Protein AF-A0A142XS87-F1 (afdb_monomer_lite)

Radius of gyration: 13.65 Å; chains: 1; bounding box: 27×30×32 Å

pLDDT: mean 80.97, std 13.77, range [48.31, 94.25]

Secondary structure (DSSP, 8-state):
--STTTTTTHHHHHHHIIIIIS---HHHHHHHHT--HHHHHHHHHHHHHHHHHHHHHTT--GGG-HHHH--

Structure (mmCIF, N/CA/C/O backbone):
data_AF-A0A142XS87-F1
#
_entry.id   AF-A0A142XS87-F1
#
loop_
_atom_site.group_PDB
_atom_site.id
_atom_site.type_symbol
_atom_site.label_atom_id
_atom_site.label_alt_id
_atom_site.label_comp_id
_atom_site.label_asym_id
_atom_site.label_entity_id
_atom_site.label_seq_id
_atom_site.pdbx_PDB_ins_code
_atom_site.Cartn_x
_atom_site.Cartn_y
_atom_site.Cartn_z
_atom_site.occupancy
_atom_site.B_iso_or_equiv
_atom_site.auth_seq_id
_atom_site.aut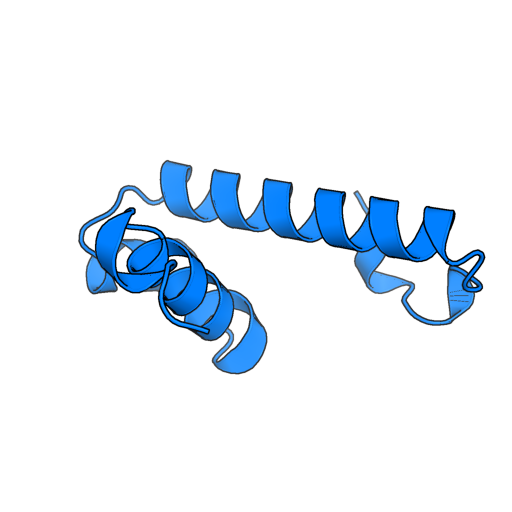h_comp_id
_atom_site.auth_asym_id
_atom_site.auth_atom_id
_atom_site.pdbx_PDB_model_num
ATOM 1 N N . MET A 1 1 ? -2.576 -22.931 -1.157 1.00 48.62 1 MET A N 1
ATOM 2 C CA . MET A 1 1 ? -3.796 -22.083 -1.193 1.00 48.62 1 MET A CA 1
ATOM 3 C C . MET A 1 1 ? -4.521 -21.997 0.170 1.00 48.62 1 MET A C 1
ATOM 5 O O . MET A 1 1 ? -5.687 -21.634 0.183 1.00 48.62 1 MET A O 1
ATOM 9 N N . ARG A 1 2 ? -3.894 -22.314 1.324 1.00 49.38 2 ARG A N 1
ATOM 10 C CA . ARG A 1 2 ? -4.588 -22.363 2.637 1.00 49.38 2 ARG A CA 1
ATOM 11 C C . ARG A 1 2 ? -3.924 -21.570 3.779 1.00 49.38 2 ARG A C 1
ATOM 13 O O . ARG A 1 2 ? -4.456 -21.571 4.879 1.00 49.38 2 ARG A O 1
ATOM 20 N N . ASP A 1 3 ? -2.833 -20.842 3.534 1.00 54.75 3 ASP A N 1
ATOM 21 C CA . ASP A 1 3 ? -2.085 -20.181 4.624 1.00 54.75 3 ASP A CA 1
ATOM 22 C C . ASP A 1 3 ? -2.462 -18.707 4.869 1.00 54.75 3 ASP A C 1
ATOM 24 O O . ASP A 1 3 ? -2.195 -18.165 5.942 1.00 54.75 3 ASP A O 1
ATOM 28 N N . PHE A 1 4 ? -3.134 -18.049 3.918 1.00 50.56 4 PHE A N 1
ATOM 29 C CA . PHE A 1 4 ? -3.461 -16.615 4.006 1.00 50.56 4 PHE A CA 1
ATOM 30 C C . PHE A 1 4 ? -4.549 -16.284 5.042 1.00 50.56 4 PHE A C 1
ATOM 32 O O . PHE A 1 4 ? -4.577 -15.176 5.585 1.00 50.56 4 PHE A O 1
ATOM 39 N N . GLN A 1 5 ? -5.431 -17.243 5.345 1.00 50.97 5 GLN A N 1
ATOM 40 C CA . GLN A 1 5 ? -6.512 -17.069 6.323 1.00 50.97 5 GLN A CA 1
ATOM 41 C C . GLN A 1 5 ? -6.000 -17.086 7.770 1.00 50.97 5 GLN A C 1
ATOM 43 O O . GLN A 1 5 ? -6.515 -16.351 8.606 1.00 50.97 5 GLN A O 1
ATOM 48 N N . LEU A 1 6 ? -4.956 -17.871 8.061 1.00 51.28 6 LEU A N 1
ATOM 49 C CA . LEU A 1 6 ? -4.460 -18.083 9.427 1.00 51.28 6 LEU A CA 1
ATOM 50 C C . LEU A 1 6 ? -3.471 -17.006 9.903 1.00 51.28 6 LEU A C 1
ATOM 52 O O . LEU A 1 6 ? -3.324 -16.807 11.104 1.00 51.28 6 LEU A O 1
ATOM 56 N N . LYS A 1 7 ? -2.821 -16.271 8.991 1.00 57.03 7 LYS A N 1
ATOM 57 C CA . LYS A 1 7 ? -1.791 -15.265 9.332 1.00 57.03 7 LYS A CA 1
ATOM 58 C C . LYS A 1 7 ? -2.294 -13.820 9.443 1.00 57.03 7 LYS A C 1
ATOM 60 O O . LYS A 1 7 ? -1.493 -12.897 9.567 1.00 57.03 7 LYS A O 1
ATOM 65 N N . GLY A 1 8 ? -3.605 -13.586 9.351 1.00 62.06 8 GLY A N 1
ATOM 66 C CA . GLY A 1 8 ? -4.149 -12.223 9.265 1.00 62.06 8 GLY A CA 1
ATOM 67 C C . GLY A 1 8 ? -3.785 -11.500 7.958 1.00 62.06 8 GLY A C 1
ATOM 68 O O . GLY A 1 8 ? -3.958 -10.286 7.845 1.00 62.06 8 GLY A O 1
ATOM 69 N N . GLU A 1 9 ? -3.301 -12.238 6.953 1.00 70.50 9 GLU A N 1
ATOM 70 C CA . GLU A 1 9 ? -2.943 -11.708 5.634 1.00 70.50 9 GLU A CA 1
ATOM 71 C C . GLU A 1 9 ? -4.169 -11.440 4.759 1.00 70.50 9 GLU A C 1
ATOM 73 O O . GLU A 1 9 ? -4.105 -10.614 3.851 1.00 70.50 9 GLU A O 1
ATOM 78 N N . TRP A 1 10 ? -5.317 -12.039 5.090 1.00 78.75 10 TRP A N 1
ATOM 79 C CA . TRP A 1 10 ? -6.585 -11.781 4.407 1.00 78.75 10 TRP A CA 1
ATOM 80 C C . TRP A 1 10 ? -6.975 -10.298 4.399 1.00 78.75 10 TRP A C 1
ATOM 82 O O . TRP A 1 10 ? -7.434 -9.776 3.387 1.00 78.75 10 TRP A O 1
ATOM 92 N N . ALA A 1 11 ? -6.712 -9.580 5.496 1.00 81.31 11 ALA A N 1
ATOM 93 C CA . ALA A 1 11 ? -6.975 -8.144 5.564 1.00 81.31 11 ALA A CA 1
ATOM 94 C C . ALA A 1 11 ? -6.103 -7.343 4.579 1.00 81.31 11 ALA A C 1
ATOM 96 O O . ALA A 1 11 ? -6.554 -6.332 4.051 1.00 81.31 11 ALA A O 1
ATOM 97 N N . LYS A 1 12 ? -4.875 -7.804 4.303 1.00 84.25 12 LYS A N 1
ATOM 98 C CA . LYS A 1 12 ? -3.972 -7.165 3.336 1.00 84.25 12 LYS A CA 1
ATOM 99 C C . LYS A 1 12 ? -4.425 -7.428 1.904 1.00 84.25 12 LYS A C 1
ATOM 101 O O . LYS A 1 12 ? -4.454 -6.500 1.108 1.00 84.25 12 LYS A O 1
ATOM 106 N N . VAL A 1 13 ? -4.824 -8.662 1.591 1.00 86.81 13 VAL A N 1
ATOM 107 C CA . VAL A 1 13 ? -5.366 -9.010 0.265 1.00 86.81 13 VAL A CA 1
ATOM 108 C C . VAL A 1 13 ? -6.632 -8.200 -0.019 1.00 86.81 13 VAL A C 1
ATOM 110 O O . VAL A 1 13 ? -6.717 -7.541 -1.050 1.00 86.81 13 VAL A O 1
ATOM 113 N N . MET A 1 14 ? -7.555 -8.145 0.944 1.00 88.50 14 MET A N 1
ATOM 114 C CA . MET A 1 14 ? -8.789 -7.368 0.814 1.00 88.50 14 MET A CA 1
ATOM 115 C C . MET A 1 14 ? -8.515 -5.863 0.671 1.00 88.50 14 MET A C 1
ATOM 117 O O . MET A 1 14 ? -9.179 -5.192 -0.112 1.00 88.50 14 MET A O 1
ATOM 121 N N . ALA A 1 15 ? -7.514 -5.321 1.374 1.00 91.31 15 ALA A N 1
ATOM 122 C CA . ALA A 1 15 ? -7.092 -3.933 1.187 1.00 91.31 15 ALA A CA 1
ATOM 123 C C . ALA A 1 15 ? -6.580 -3.671 -0.235 1.00 91.31 15 ALA A C 1
ATOM 125 O O . ALA A 1 15 ? -6.965 -2.677 -0.843 1.00 91.31 15 ALA A O 1
ATOM 126 N N . LEU A 1 16 ? -5.746 -4.561 -0.779 1.00 90.25 16 LEU A N 1
ATOM 127 C CA . LEU A 1 16 ? -5.218 -4.423 -2.137 1.00 90.25 16 LEU A CA 1
ATOM 128 C C . LEU A 1 16 ? -6.326 -4.503 -3.194 1.00 90.25 16 LEU A C 1
ATOM 130 O O . LEU A 1 16 ? -6.322 -3.708 -4.128 1.00 90.25 16 LEU A O 1
ATOM 134 N N . GLU A 1 17 ? -7.306 -5.391 -3.031 1.00 91.06 17 GLU A N 1
ATOM 135 C CA . GLU A 1 17 ? -8.464 -5.453 -3.932 1.00 91.06 17 GLU A CA 1
ATOM 136 C C . GLU A 1 17 ? -9.288 -4.162 -3.897 1.00 91.06 17 GLU A C 1
ATOM 138 O O . GLU A 1 17 ? -9.648 -3.623 -4.944 1.00 91.06 17 GLU A O 1
ATOM 143 N N . LEU A 1 18 ? -9.558 -3.622 -2.707 1.00 92.69 18 LEU A N 1
ATOM 144 C CA . LEU A 1 18 ? -10.309 -2.373 -2.591 1.00 92.69 18 LEU A CA 1
ATOM 145 C C . LEU A 1 18 ? -9.538 -1.187 -3.195 1.00 92.69 18 LEU A C 1
ATOM 147 O O . LEU A 1 18 ? -10.134 -0.376 -3.900 1.00 92.69 18 LEU A O 1
ATOM 151 N N . LEU A 1 19 ? -8.220 -1.123 -2.989 1.00 90.94 19 LEU A N 1
ATOM 152 C CA . LEU A 1 19 ? -7.363 -0.060 -3.521 1.00 90.94 19 LEU A CA 1
ATOM 153 C C . LEU A 1 19 ? -7.207 -0.117 -5.048 1.00 90.94 19 LEU A C 1
ATOM 155 O O . LEU A 1 19 ? -7.329 0.910 -5.707 1.00 90.94 19 LEU A O 1
ATOM 159 N N . TYR A 1 20 ? -6.913 -1.292 -5.612 1.00 88.25 20 TYR A N 1
ATOM 160 C CA . TYR A 1 20 ? -6.524 -1.421 -7.024 1.00 88.25 20 TYR A CA 1
ATOM 161 C C . TYR A 1 20 ? -7.660 -1.883 -7.939 1.00 88.25 20 TYR A C 1
ATOM 163 O O . TYR A 1 20 ? -7.719 -1.454 -9.085 1.00 88.25 20 TYR A O 1
ATOM 171 N N . VAL A 1 21 ? -8.567 -2.740 -7.457 1.00 90.19 21 VAL A N 1
ATOM 172 C CA . VAL A 1 21 ? -9.666 -3.283 -8.276 1.00 90.19 21 VAL A CA 1
ATOM 173 C C . VAL A 1 21 ? -10.911 -2.411 -8.161 1.00 90.19 21 VAL A C 1
ATOM 175 O O . VAL A 1 21 ? -11.553 -2.113 -9.165 1.00 90.19 21 VAL A O 1
ATOM 178 N N . LYS A 1 22 ? -11.270 -1.993 -6.941 1.00 90.56 22 LYS A N 1
ATOM 179 C CA . LYS A 1 22 ? -12.416 -1.095 -6.715 1.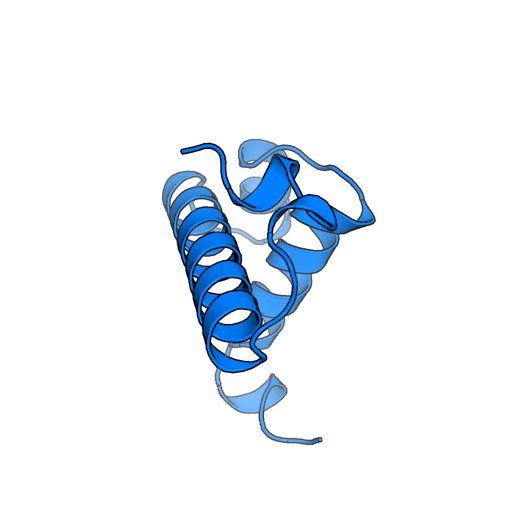00 90.56 22 LYS A CA 1
ATOM 180 C C . LYS A 1 22 ? -12.058 0.387 -6.822 1.00 90.56 22 LYS A C 1
ATOM 182 O O . LYS A 1 22 ? -12.973 1.191 -6.967 1.00 90.56 22 LYS A O 1
ATOM 187 N N . GLY A 1 23 ? -10.772 0.737 -6.758 1.00 90.12 23 GLY A N 1
ATOM 188 C CA . GLY A 1 23 ? -10.301 2.121 -6.855 1.00 90.12 23 GLY A CA 1
ATOM 189 C C . GLY A 1 23 ? -10.649 2.988 -5.641 1.00 90.12 23 GLY A C 1
ATOM 190 O O . GLY A 1 23 ? -10.782 4.198 -5.785 1.00 90.12 23 GLY A O 1
ATOM 191 N N . TRP A 1 24 ? -10.851 2.387 -4.465 1.00 94.25 24 TRP A N 1
ATOM 192 C CA . TRP A 1 24 ? -11.217 3.114 -3.245 1.00 94.25 24 TRP A CA 1
ATOM 193 C C . TRP A 1 24 ? -10.046 3.922 -2.681 1.00 94.25 24 TRP A C 1
ATOM 195 O O . TRP A 1 24 ? -8.879 3.536 -2.811 1.00 94.25 24 TRP A O 1
ATOM 205 N N . GLY A 1 25 ? -10.361 5.024 -1.998 1.00 90.56 25 GLY A N 1
ATOM 206 C CA . GLY A 1 25 ? -9.374 5.843 -1.301 1.00 90.56 25 GLY A CA 1
ATOM 207 C C . GLY A 1 25 ? -8.830 5.172 -0.035 1.00 90.56 25 GLY A C 1
ATOM 208 O O . GLY A 1 25 ? -9.491 4.338 0.588 1.00 90.56 25 GLY A O 1
ATOM 209 N N . ASN A 1 26 ? -7.627 5.571 0.394 1.00 92.06 26 ASN A N 1
ATOM 210 C CA . ASN A 1 26 ? -6.970 5.000 1.579 1.00 92.06 26 ASN A CA 1
ATOM 211 C C . ASN A 1 26 ? -7.854 5.102 2.838 1.00 92.06 26 ASN A C 1
ATOM 213 O O . ASN A 1 26 ? -7.972 4.126 3.580 1.00 92.06 26 ASN A O 1
ATOM 217 N N . ALA A 1 27 ? -8.508 6.250 3.045 1.00 92.12 27 ALA A N 1
ATOM 218 C CA . ALA A 1 27 ? -9.418 6.491 4.164 1.00 92.12 27 ALA A CA 1
ATOM 219 C C . ALA A 1 27 ? -10.648 5.559 4.154 1.00 92.12 27 ALA A C 1
ATOM 221 O O . ALA A 1 27 ? -11.030 5.018 5.193 1.00 92.12 27 ALA A O 1
ATOM 222 N N . GLU A 1 28 ? -11.244 5.310 2.984 1.00 93.25 28 GLU A N 1
ATOM 223 C CA . GLU A 1 28 ? -12.417 4.435 2.838 1.00 93.25 28 GLU A CA 1
ATOM 224 C C . GLU A 1 28 ? -12.061 2.972 3.122 1.00 93.25 28 GLU A C 1
ATOM 226 O O . GLU A 1 28 ? -12.772 2.265 3.844 1.00 93.25 28 GLU A O 1
ATOM 231 N N . VAL A 1 29 ? -10.916 2.519 2.606 1.00 93.75 29 VAL A N 1
ATOM 232 C CA . VAL A 1 29 ? -10.389 1.174 2.865 1.00 93.75 29 VAL A CA 1
ATOM 233 C C . VAL A 1 29 ? -10.027 1.006 4.341 1.00 93.75 29 VAL A C 1
ATOM 235 O O . VAL A 1 29 ? -10.362 -0.016 4.945 1.00 93.75 29 VAL A O 1
ATOM 238 N N . ALA A 1 30 ? -9.401 2.014 4.949 1.00 93.50 30 ALA A N 1
ATOM 239 C CA . ALA A 1 30 ? -9.052 2.025 6.366 1.00 93.50 30 ALA A CA 1
ATOM 240 C C . ALA A 1 30 ? -10.295 1.882 7.257 1.00 93.50 30 ALA A C 1
ATOM 242 O O . ALA A 1 30 ? -10.346 0.985 8.106 1.00 93.50 30 ALA A O 1
ATOM 243 N N . ALA A 1 31 ? -11.337 2.675 6.991 1.00 93.31 31 ALA A N 1
ATOM 244 C CA . ALA A 1 31 ? -12.616 2.585 7.690 1.00 93.31 31 ALA A CA 1
ATOM 245 C C . ALA A 1 31 ? -13.270 1.203 7.515 1.00 93.31 31 ALA A C 1
ATOM 247 O O . ALA A 1 31 ? -13.711 0.583 8.487 1.00 93.31 31 ALA A O 1
ATOM 248 N N . ARG A 1 32 ? -13.272 0.666 6.287 1.00 92.25 32 ARG A N 1
ATOM 249 C CA . ARG A 1 32 ? -13.883 -0.633 5.965 1.00 92.25 32 ARG A CA 1
ATOM 250 C C . ARG A 1 32 ? -13.186 -1.819 6.629 1.00 92.25 32 ARG A C 1
ATOM 252 O O . ARG A 1 32 ? -13.848 -2.818 6.935 1.00 92.25 32 ARG A O 1
ATOM 259 N N . LEU A 1 33 ? -11.870 -1.727 6.815 1.00 89.75 33 LEU A N 1
ATOM 260 C CA . LEU A 1 33 ? -11.022 -2.783 7.372 1.00 89.75 33 LEU A CA 1
ATOM 261 C C . LEU A 1 33 ? -10.681 -2.584 8.849 1.00 89.75 33 LEU A C 1
ATOM 263 O O . LEU A 1 33 ? -9.992 -3.431 9.419 1.00 89.75 33 LEU A O 1
ATOM 267 N N . LYS A 1 34 ? -11.168 -1.500 9.471 1.00 90.00 34 LYS A N 1
ATOM 268 C CA . LYS A 1 34 ? -10.826 -1.101 10.846 1.00 90.00 34 LYS A CA 1
ATOM 269 C C . LYS A 1 34 ? -9.305 -1.011 11.043 1.00 90.00 34 LYS A C 1
ATOM 271 O O . LYS A 1 34 ? -8.753 -1.523 12.017 1.00 90.00 34 LYS A O 1
ATOM 276 N N . ARG A 1 35 ? -8.623 -0.404 10.071 1.00 88.50 35 ARG A N 1
ATOM 277 C CA . ARG A 1 35 ? -7.178 -0.133 10.072 1.00 88.50 35 ARG A CA 1
ATOM 278 C C . ARG A 1 35 ? -6.937 1.368 10.024 1.00 88.50 35 ARG A C 1
ATOM 280 O O . ARG A 1 35 ? -7.861 2.133 9.770 1.00 88.50 35 ARG A O 1
ATOM 287 N N . THR A 1 36 ? -5.705 1.787 10.283 1.00 91.88 36 THR A N 1
ATOM 288 C CA . THR A 1 36 ? -5.333 3.194 10.118 1.00 91.88 36 THR A CA 1
ATOM 289 C C . THR A 1 36 ? -5.120 3.509 8.640 1.00 91.88 36 THR A C 1
ATOM 291 O O . THR A 1 36 ? -4.718 2.643 7.861 1.00 91.88 36 THR A O 1
ATOM 294 N N . GLU A 1 37 ? -5.369 4.753 8.239 1.00 92.06 37 GLU A N 1
ATOM 295 C CA . GLU A 1 37 ? -5.088 5.194 6.870 1.00 92.06 37 GLU A CA 1
ATOM 296 C C . GLU A 1 37 ? -3.599 5.056 6.525 1.00 92.06 37 GLU A C 1
ATOM 298 O O . GLU A 1 37 ? -3.249 4.626 5.426 1.00 92.06 37 GLU A O 1
ATOM 303 N N . GLN A 1 38 ? -2.726 5.317 7.502 1.00 92.19 38 GLN A N 1
ATOM 304 C CA . GLN A 1 38 ? -1.284 5.136 7.370 1.00 92.19 38 GLN A CA 1
ATOM 305 C C . GLN A 1 38 ? -0.903 3.671 7.106 1.00 92.19 38 GLN A C 1
ATOM 307 O O . GLN A 1 38 ? -0.056 3.413 6.253 1.00 92.19 38 GLN A O 1
ATOM 312 N N . ASP A 1 39 ? -1.545 2.701 7.768 1.00 90.75 39 ASP A N 1
ATOM 313 C CA . ASP A 1 39 ? -1.314 1.276 7.495 1.00 90.75 39 ASP A CA 1
ATOM 314 C C . ASP A 1 39 ? -1.689 0.905 6.056 1.00 90.75 39 ASP A C 1
ATOM 316 O O . ASP A 1 39 ? -0.965 0.157 5.396 1.00 90.75 39 ASP A O 1
ATOM 320 N N . ILE A 1 40 ? -2.807 1.437 5.553 1.00 93.38 40 ILE A N 1
ATOM 321 C CA . ILE A 1 40 ? -3.264 1.197 4.178 1.00 93.38 40 ILE A CA 1
ATOM 322 C C . ILE A 1 40 ? -2.320 1.855 3.164 1.00 93.38 40 ILE A C 1
ATOM 324 O O . ILE A 1 40 ? -1.950 1.221 2.174 1.00 93.38 40 ILE A O 1
ATOM 328 N N . ALA A 1 41 ? -1.864 3.081 3.430 1.00 91.25 41 ALA A N 1
ATOM 329 C CA . ALA A 1 41 ? -0.882 3.771 2.597 1.00 91.25 41 ALA A CA 1
ATOM 330 C C . ALA A 1 41 ? 0.458 3.014 2.550 1.00 91.25 41 ALA A C 1
ATOM 332 O O . ALA A 1 41 ? 0.999 2.768 1.469 1.00 91.25 41 ALA A O 1
ATOM 333 N N . ASN A 1 42 ? 0.950 2.558 3.707 1.00 91.38 42 ASN A N 1
ATOM 334 C CA . ASN A 1 42 ? 2.154 1.734 3.808 1.00 91.38 42 ASN A CA 1
ATOM 335 C C . ASN A 1 42 ? 2.013 0.430 3.013 1.00 91.38 42 ASN A C 1
ATOM 337 O O . ASN A 1 42 ? 2.938 0.025 2.307 1.00 91.38 42 ASN A O 1
ATOM 341 N N . LEU A 1 43 ? 0.851 -0.224 3.098 1.00 90.44 43 LEU A N 1
ATOM 342 C CA . LEU A 1 43 ? 0.571 -1.444 2.348 1.00 90.44 43 LEU A CA 1
ATOM 343 C C . LEU A 1 43 ? 0.574 -1.195 0.832 1.00 90.44 43 LEU A C 1
ATOM 345 O O . LEU A 1 43 ? 1.189 -1.969 0.097 1.00 90.44 43 LEU A O 1
ATOM 349 N N . LYS A 1 44 ? -0.063 -0.112 0.371 1.00 89.62 44 LYS A N 1
ATOM 350 C CA . LYS A 1 44 ? -0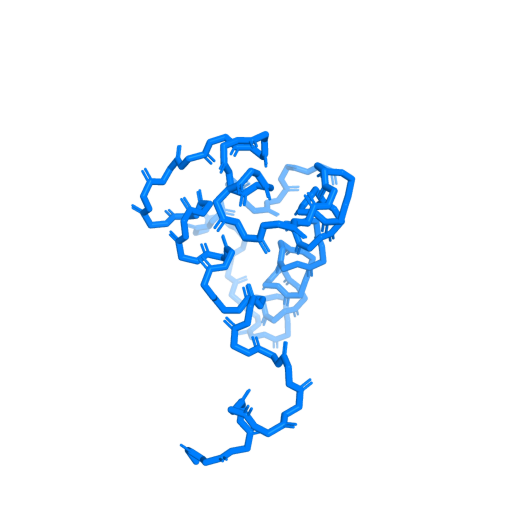.079 0.298 -1.041 1.00 89.62 44 LYS A CA 1
ATOM 351 C C . LYS A 1 44 ? 1.340 0.513 -1.570 1.00 89.62 44 LYS A C 1
ATOM 353 O O . LYS A 1 44 ? 1.700 -0.026 -2.615 1.00 89.62 44 LYS A O 1
ATOM 358 N N . PHE A 1 45 ? 2.167 1.239 -0.818 1.00 89.31 45 PHE A N 1
ATOM 359 C CA . PHE A 1 45 ? 3.557 1.499 -1.190 1.00 89.31 45 PHE A CA 1
ATOM 360 C C . PHE A 1 45 ? 4.383 0.207 -1.271 1.00 89.31 45 PHE A C 1
ATOM 362 O O . PHE A 1 45 ? 5.064 -0.041 -2.266 1.00 89.31 45 PHE A O 1
ATOM 369 N N . GLN A 1 46 ? 4.276 -0.666 -0.264 1.00 89.12 46 GLN A N 1
ATOM 370 C CA . GLN A 1 46 ? 4.975 -1.955 -0.265 1.00 89.12 46 GLN A CA 1
ATOM 371 C C . GLN A 1 46 ? 4.542 -2.855 -1.427 1.00 89.12 46 GLN A C 1
ATOM 373 O O . GLN A 1 46 ? 5.383 -3.538 -2.010 1.00 89.12 46 GLN A O 1
ATOM 378 N N . ALA A 1 47 ? 3.253 -2.863 -1.772 1.00 87.94 47 ALA A N 1
ATOM 379 C CA . ALA A 1 47 ? 2.738 -3.638 -2.895 1.00 87.94 47 ALA A CA 1
ATOM 380 C C . ALA A 1 47 ? 3.268 -3.119 -4.238 1.00 87.94 47 ALA A C 1
ATOM 382 O O . ALA A 1 47 ? 3.768 -3.918 -5.028 1.00 87.94 47 ALA A O 1
ATOM 383 N N . LYS A 1 48 ? 3.251 -1.795 -4.459 1.00 86.50 48 LYS A N 1
ATOM 384 C CA . LYS A 1 48 ? 3.826 -1.163 -5.659 1.00 86.50 48 LYS A CA 1
ATOM 385 C C . LYS A 1 48 ? 5.315 -1.484 -5.796 1.00 86.50 48 LYS A C 1
ATOM 387 O O . LYS A 1 48 ? 5.740 -1.943 -6.852 1.00 86.50 48 LYS A O 1
ATOM 392 N N . LYS A 1 49 ? 6.086 -1.345 -4.710 1.00 87.62 49 LYS A N 1
ATOM 393 C CA . LYS A 1 49 ? 7.520 -1.665 -4.698 1.00 87.62 49 LYS A CA 1
ATOM 394 C C . LYS A 1 49 ? 7.786 -3.134 -5.029 1.00 87.62 49 LYS A C 1
ATOM 396 O O . LYS A 1 49 ? 8.580 -3.428 -5.911 1.00 87.62 49 LYS A O 1
ATOM 401 N N . ARG A 1 50 ? 7.080 -4.063 -4.376 1.00 86.94 50 ARG A N 1
ATOM 402 C CA . ARG A 1 50 ? 7.224 -5.500 -4.661 1.00 86.94 50 ARG A CA 1
ATOM 403 C C . ARG A 1 50 ? 6.849 -5.841 -6.097 1.00 86.94 50 ARG A C 1
ATOM 405 O O . ARG A 1 50 ? 7.490 -6.706 -6.683 1.00 86.94 50 ARG A O 1
ATOM 412 N N . LEU A 1 51 ? 5.816 -5.207 -6.648 1.00 83.69 51 LEU A N 1
ATOM 413 C CA . LEU A 1 51 ? 5.416 -5.418 -8.035 1.00 83.69 51 LEU A CA 1
ATOM 414 C C . LEU A 1 51 ? 6.504 -4.923 -8.993 1.00 83.69 51 LEU A C 1
ATOM 416 O O . LEU A 1 51 ? 6.898 -5.663 -9.888 1.00 83.69 51 LEU A O 1
ATOM 420 N N . HIS A 1 52 ? 7.052 -3.733 -8.747 1.00 84.00 52 HIS A N 1
ATOM 421 C CA . HIS A 1 52 ? 8.186 -3.199 -9.497 1.00 84.00 52 HIS A CA 1
ATOM 422 C C . HIS A 1 52 ? 9.409 -4.132 -9.435 1.00 84.00 52 HIS A C 1
ATOM 424 O O . HIS A 1 52 ? 9.954 -4.500 -10.474 1.00 84.00 52 HIS A O 1
ATOM 430 N N . ASP A 1 53 ? 9.793 -4.599 -8.244 1.00 86.25 53 ASP A N 1
ATOM 431 C CA . ASP A 1 53 ? 10.924 -5.521 -8.065 1.00 86.25 53 ASP A CA 1
ATOM 432 C C . ASP A 1 53 ? 10.720 -6.839 -8.839 1.00 86.25 53 ASP A C 1
ATOM 434 O O . ASP A 1 53 ? 11.660 -7.366 -9.445 1.00 86.25 53 ASP A O 1
ATOM 438 N N . HIS A 1 54 ? 9.486 -7.358 -8.882 1.00 85.44 54 HIS A N 1
ATOM 439 C CA . HIS A 1 54 ? 9.153 -8.534 -9.691 1.00 85.44 54 HIS A CA 1
ATOM 440 C C . HIS A 1 54 ? 9.244 -8.256 -11.193 1.00 85.44 54 HIS A C 1
ATOM 442 O O . HIS A 1 54 ? 9.751 -9.108 -11.919 1.00 85.44 54 HIS A O 1
ATOM 448 N N . LEU A 1 55 ? 8.801 -7.087 -11.666 1.00 83.56 55 LEU A N 1
ATOM 449 C CA . LEU A 1 55 ? 8.910 -6.705 -13.079 1.00 83.56 55 LEU A CA 1
ATOM 450 C C . LEU A 1 55 ? 10.374 -6.610 -13.524 1.00 83.56 55 LEU A C 1
ATOM 452 O O . LEU A 1 55 ? 10.737 -7.159 -14.566 1.00 83.56 55 LEU A O 1
ATOM 456 N N . VAL A 1 56 ? 11.220 -5.987 -12.697 1.00 82.94 56 VAL A N 1
ATOM 457 C CA . VAL A 1 56 ? 12.669 -5.900 -12.929 1.00 82.94 56 VAL A CA 1
ATOM 458 C C . VAL A 1 56 ? 13.292 -7.295 -12.963 1.00 82.94 56 VAL A C 1
ATOM 460 O O . VAL A 1 56 ? 14.027 -7.624 -13.894 1.00 82.94 56 VAL A O 1
ATOM 463 N N . THR A 1 57 ? 12.958 -8.148 -11.991 1.00 86.62 57 THR A N 1
ATOM 464 C CA . THR A 1 57 ? 13.463 -9.531 -11.924 1.00 86.62 57 THR A CA 1
ATOM 465 C C . THR A 1 57 ? 13.021 -10.357 -13.134 1.00 86.62 57 THR A C 1
ATOM 467 O O . THR A 1 57 ? 13.804 -11.137 -13.676 1.00 86.62 57 THR A O 1
ATOM 470 N N . ALA A 1 58 ? 11.790 -10.153 -13.604 1.00 85.31 58 ALA A N 1
ATOM 471 C CA . ALA A 1 58 ? 11.239 -10.803 -14.789 1.00 85.31 58 ALA A CA 1
ATOM 472 C C . ALA A 1 58 ? 11.804 -10.252 -16.113 1.00 85.31 58 ALA A C 1
ATOM 474 O O . ALA A 1 58 ? 11.426 -10.743 -17.175 1.00 85.31 58 ALA A O 1
ATOM 475 N N . LYS A 1 59 ? 12.701 -9.251 -16.068 1.00 82.25 59 LYS A N 1
ATOM 476 C CA . LYS A 1 59 ? 13.257 -8.550 -17.239 1.00 82.25 59 LYS A CA 1
ATOM 477 C C . LYS A 1 59 ? 12.169 -8.018 -18.179 1.00 82.25 59 LYS A C 1
ATOM 479 O O . LYS A 1 59 ? 12.370 -7.940 -19.391 1.00 82.25 59 LYS A O 1
ATOM 484 N N . LEU A 1 60 ? 11.008 -7.673 -17.622 1.00 78.38 60 LEU A N 1
ATOM 485 C CA . LEU A 1 60 ? 9.920 -7.077 -18.382 1.00 78.38 60 LEU A CA 1
ATOM 486 C C . LEU A 1 60 ? 10.287 -5.639 -18.728 1.00 78.38 60 LEU A C 1
ATOM 488 O O . LEU A 1 60 ? 10.850 -4.915 -17.906 1.00 78.38 60 LEU A O 1
ATOM 492 N N . SER A 1 61 ? 9.974 -5.237 -19.959 1.00 72.75 61 SER A N 1
ATOM 493 C CA . SER A 1 61 ? 10.222 -3.867 -20.390 1.00 72.75 61 SER A CA 1
ATOM 494 C C . SER A 1 61 ? 9.402 -2.913 -19.516 1.00 72.75 61 SER A C 1
ATOM 496 O O . SER A 1 61 ? 8.174 -3.029 -19.484 1.00 72.75 61 SER A O 1
ATOM 498 N N . PRO A 1 62 ? 10.041 -1.951 -18.833 1.00 66.25 62 PRO A N 1
ATOM 499 C CA . PRO A 1 62 ? 9.334 -1.006 -17.975 1.00 66.25 62 PRO A CA 1
ATOM 500 C C . PRO A 1 62 ? 8.317 -0.140 -18.734 1.00 66.25 62 PRO A C 1
ATOM 502 O O . PRO A 1 62 ? 7.338 0.315 -18.155 1.00 66.25 62 PRO A O 1
ATOM 505 N N . ALA A 1 63 ? 8.501 0.002 -20.051 1.00 71.06 63 ALA A N 1
ATOM 506 C CA . ALA A 1 63 ? 7.583 0.696 -20.950 1.00 71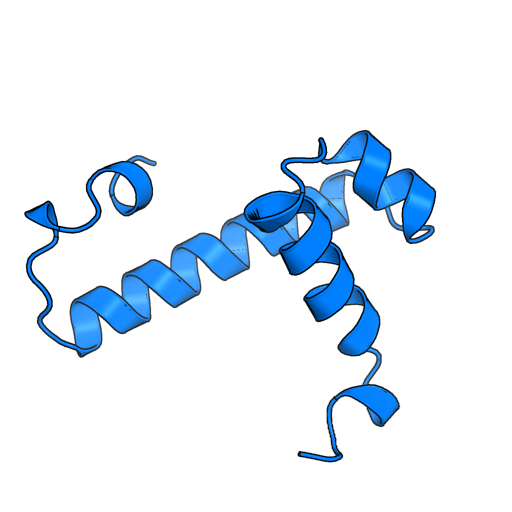.06 63 ALA A CA 1
ATOM 507 C C . ALA A 1 63 ? 6.182 0.057 -21.035 1.00 71.06 63 ALA A C 1
ATOM 509 O O . ALA A 1 63 ? 5.260 0.690 -21.540 1.00 71.06 63 ALA A O 1
ATOM 510 N N . VAL A 1 64 ? 6.013 -1.186 -20.568 1.00 74.69 64 VAL A N 1
ATOM 511 C CA . VAL A 1 64 ? 4.709 -1.871 -20.535 1.00 74.69 64 VAL A CA 1
ATOM 512 C C . VAL A 1 64 ? 3.846 -1.386 -19.365 1.00 74.69 64 VAL A C 1
ATOM 514 O O . VAL A 1 64 ? 2.625 -1.425 -19.470 1.00 74.69 64 VAL A O 1
ATOM 517 N N . PHE A 1 65 ? 4.464 -0.900 -18.282 1.00 70.00 65 PHE A N 1
ATOM 518 C CA . PHE A 1 65 ? 3.769 -0.414 -17.084 1.00 70.00 65 PHE A CA 1
ATOM 519 C C . PHE A 1 65 ? 4.362 0.921 -16.601 1.00 70.00 65 PHE A C 1
ATOM 521 O O . PHE A 1 65 ? 4.975 0.979 -15.526 1.00 70.00 65 PHE A O 1
ATOM 528 N N . PRO A 1 66 ? 4.224 2.003 -17.387 1.00 67.88 66 PRO A N 1
ATOM 529 C CA . PRO A 1 66 ? 4.794 3.309 -17.054 1.00 67.88 66 PRO A CA 1
ATOM 530 C C . PRO A 1 66 ? 4.307 3.852 -15.696 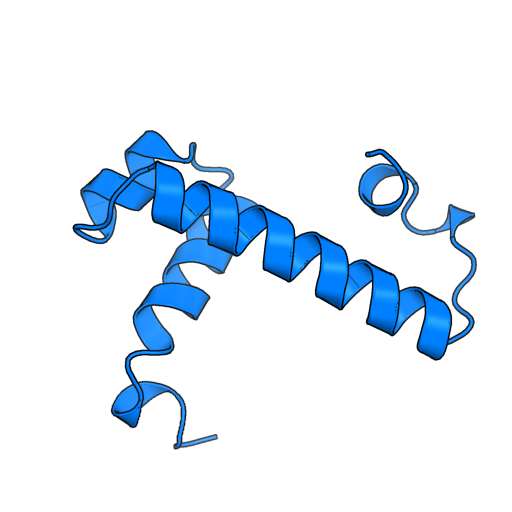1.00 67.88 66 PRO A C 1
ATOM 532 O O . PRO A 1 66 ? 5.064 4.491 -14.966 1.00 67.88 66 PRO A O 1
ATOM 535 N N . GLU A 1 67 ? 3.074 3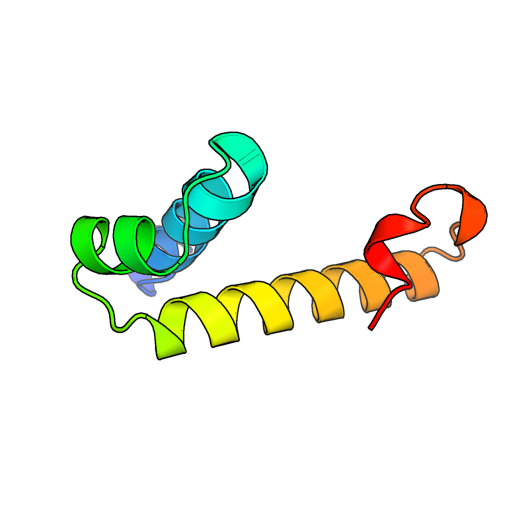.539 -15.295 1.00 72.12 67 GLU A N 1
ATOM 536 C CA . GLU A 1 67 ? 2.461 3.933 -14.021 1.00 72.12 67 GLU A CA 1
ATOM 537 C C . GLU A 1 67 ? 3.115 3.299 -12.781 1.00 72.12 67 GLU A C 1
ATOM 539 O O . GLU A 1 67 ? 2.973 3.807 -11.665 1.00 72.12 67 GLU A O 1
ATOM 544 N N . LEU A 1 68 ? 3.857 2.203 -12.957 1.00 66.50 68 LEU A N 1
ATOM 545 C CA . LEU A 1 68 ? 4.593 1.541 -11.879 1.00 66.50 68 LEU A CA 1
ATOM 546 C C . LEU A 1 68 ? 6.015 2.084 -11.712 1.00 66.50 68 LEU A C 1
ATOM 548 O O . LEU A 1 68 ? 6.631 1.824 -10.680 1.00 66.50 68 LEU A O 1
ATOM 552 N N . GLN A 1 69 ? 6.517 2.845 -12.688 1.00 64.00 69 GLN A N 1
ATOM 553 C CA . GLN A 1 69 ? 7.851 3.449 -12.652 1.00 64.00 69 GLN A CA 1
ATOM 554 C C . GLN A 1 69 ? 7.889 4.788 -11.908 1.00 64.00 69 GLN A C 1
ATOM 556 O O . GLN A 1 69 ? 8.941 5.187 -11.419 1.00 64.00 69 GLN A O 1
ATOM 561 N N . ALA A 1 70 ? 6.762 5.498 -11.850 1.00 53.31 70 ALA A N 1
ATOM 562 C CA . ALA A 1 70 ? 6.697 6.838 -11.285 1.00 53.31 70 ALA A CA 1
ATOM 563 C C . ALA A 1 70 ? 6.441 6.796 -9.770 1.00 53.31 70 ALA A C 1
ATOM 565 O O . ALA A 1 70 ? 5.282 6.744 -9.352 1.00 53.31 70 ALA A O 1
ATOM 566 N N . GLU A 1 71 ? 7.508 6.755 -8.965 1.00 48.31 71 GLU A N 1
ATOM 567 C CA . GLU A 1 71 ? 7.705 7.564 -7.736 1.00 48.31 71 GLU A CA 1
ATOM 568 C C . GLU A 1 71 ? 9.137 7.443 -7.200 1.00 48.31 71 GLU A C 1
ATOM 570 O O . GLU A 1 71 ? 9.544 6.310 -6.853 1.00 48.31 71 GLU A O 1
#

Foldseek 3Di:
DPDCVPPVVVLLVQLCCCCPVVVDQLVVSCVVSVHDSVVSVVSVVVVLVVVVVVCVVVVPDCVVPVVSVDD

Sequence (71 aa):
MRDFQLKGEWAKVMALELLYVKGWGNAEVAARLKRTEQDIANLKFQAKKRLHDHLVTAKLSPAVFPELQAE